Protein AF-A0A1H3S2Q3-F1 (afdb_monomer)

Mean predicted aligned error: 7.8 Å

InterPro domains:
  IPR012338 Beta-lactamase/transpeptidase-like [G3DSA:3.40.710.10] (1-140)
  IPR012338 Beta-lactamase/transpeptidase-like [SSF56601] (1-130)
  IPR015868 Glutaminase [PF04960] (1-131)
  IPR015868 Glutaminase [PTHR12544] (1-130)

pLDDT: mean 84.87, std 16.08, range [40.16, 98.25]

Sequence (151 aa):
RNLALTHFMASYGNMRNPVATVLDQYVRQCAIEMSCRDLALAGRFLAARGVRRDGSELVTCRQAKRINAIMLTCGTYDAAGDFAYRVGIPGKSGVGGGILAIVPGRCAIAVWSPGLDKRGNSVAGVAACDASFDDARESVTRPIAALLSSR

Structure (mmCIF, N/CA/C/O backbone):
data_AF-A0A1H3S2Q3-F1
#
_entry.id   AF-A0A1H3S2Q3-F1
#
loop_
_atom_site.group_PDB
_atom_site.id
_atom_site.type_symbol
_atom_site.label_atom_id
_atom_site.label_alt_id
_atom_site.label_comp_id
_atom_site.label_asym_id
_atom_site.label_entity_id
_atom_site.label_seq_id
_atom_site.pdbx_PDB_ins_code
_atom_site.Cartn_x
_atom_site.Cartn_y
_atom_site.Cartn_z
_atom_site.occupancy
_atom_site.B_iso_or_equiv
_atom_site.auth_seq_id
_atom_site.auth_comp_id
_atom_site.auth_asym_id
_atom_site.auth_atom_id
_atom_site.pdbx_PDB_model_num
ATOM 1 N N . ARG A 1 1 ? 6.915 -7.868 -17.175 1.00 92.75 1 ARG A N 1
ATOM 2 C CA . ARG A 1 1 ? 6.042 -6.672 -17.025 1.00 92.75 1 ARG A CA 1
ATOM 3 C C . ARG A 1 1 ? 6.738 -5.525 -16.292 1.00 92.75 1 ARG A C 1
ATOM 5 O O . ARG A 1 1 ? 6.984 -4.513 -16.927 1.00 92.75 1 ARG A O 1
ATOM 12 N N . ASN A 1 2 ? 7.099 -5.673 -15.012 1.00 95.31 2 ASN A N 1
ATOM 13 C CA . ASN A 1 2 ? 7.671 -4.564 -14.228 1.00 95.31 2 ASN A CA 1
ATOM 14 C C . ASN A 1 2 ? 8.985 -4.019 -14.810 1.00 95.31 2 ASN A C 1
ATOM 16 O O . ASN A 1 2 ? 9.108 -2.813 -14.934 1.00 95.31 2 ASN A O 1
ATOM 20 N N . LEU A 1 3 ? 9.894 -4.878 -15.290 1.00 95.50 3 LEU A N 1
ATOM 21 C CA . LEU A 1 3 ? 11.128 -4.441 -15.963 1.00 95.50 3 LEU A CA 1
ATOM 22 C C . LEU A 1 3 ? 10.869 -3.462 -17.126 1.00 95.50 3 LEU A C 1
ATOM 24 O O . LEU A 1 3 ? 11.493 -2.407 -17.194 1.00 95.50 3 LEU A O 1
ATOM 28 N N . ALA A 1 4 ? 9.910 -3.782 -18.001 1.00 96.44 4 ALA A N 1
ATOM 29 C CA . ALA A 1 4 ? 9.555 -2.933 -19.138 1.00 96.44 4 ALA A CA 1
ATOM 30 C C . ALA A 1 4 ? 8.976 -1.580 -18.689 1.00 96.44 4 ALA A C 1
ATOM 32 O O . ALA A 1 4 ? 9.381 -0.545 -19.205 1.00 96.44 4 ALA A O 1
ATOM 33 N N . LEU A 1 5 ? 8.088 -1.575 -17.684 1.00 95.56 5 LEU A N 1
ATOM 34 C CA . LEU A 1 5 ? 7.536 -0.341 -17.106 1.00 95.56 5 LEU A CA 1
ATOM 35 C C . LEU A 1 5 ? 8.629 0.533 -16.479 1.00 95.56 5 LEU A C 1
ATOM 37 O O . LEU A 1 5 ? 8.625 1.747 -16.653 1.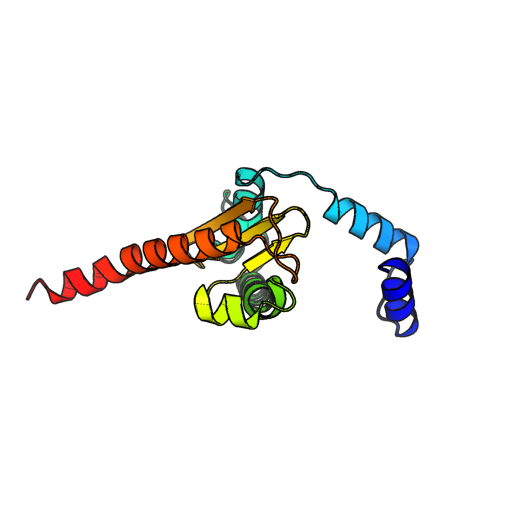00 95.56 5 LEU A O 1
ATOM 41 N N . THR A 1 6 ? 9.585 -0.076 -15.780 1.00 95.19 6 THR A N 1
ATOM 42 C CA . THR A 1 6 ? 10.695 0.635 -15.137 1.00 95.19 6 THR A C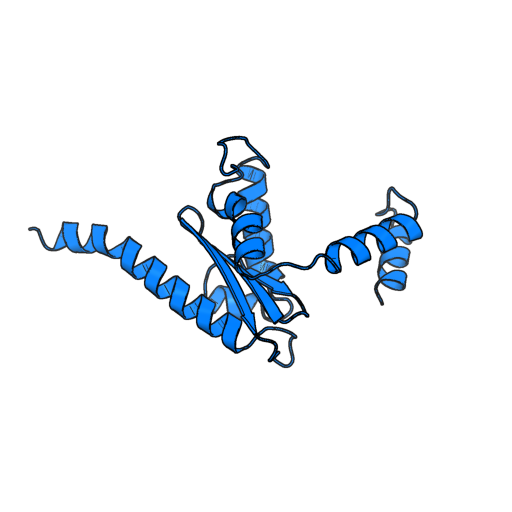A 1
ATOM 43 C C . THR A 1 6 ? 11.621 1.283 -16.171 1.00 95.19 6 THR A C 1
ATOM 45 O O . THR A 1 6 ? 11.988 2.445 -16.005 1.00 95.19 6 THR A O 1
ATOM 48 N N . HIS A 1 7 ? 11.942 0.586 -17.269 1.00 96.75 7 HIS A N 1
ATOM 49 C CA . HIS A 1 7 ? 12.692 1.169 -18.391 1.00 96.75 7 HIS A CA 1
ATOM 50 C C . HIS A 1 7 ? 11.913 2.273 -19.112 1.00 96.75 7 HIS A C 1
ATOM 52 O O . HIS A 1 7 ? 12.490 3.309 -19.429 1.00 96.75 7 HIS A O 1
ATOM 58 N N . PHE A 1 8 ? 10.608 2.086 -19.317 1.00 96.62 8 PHE A N 1
ATOM 59 C CA . PHE A 1 8 ? 9.742 3.109 -19.896 1.00 96.62 8 PHE A CA 1
ATOM 60 C C . PHE A 1 8 ? 9.727 4.379 -19.037 1.00 96.62 8 PHE A C 1
ATOM 62 O O . PHE A 1 8 ? 9.946 5.469 -19.540 1.00 96.62 8 PHE A O 1
ATOM 69 N N . MET A 1 9 ? 9.572 4.271 -17.715 1.00 96.75 9 MET A N 1
ATOM 70 C CA . MET A 1 9 ? 9.673 5.438 -16.828 1.00 96.75 9 MET A CA 1
ATOM 71 C C . MET A 1 9 ? 11.056 6.108 -16.900 1.00 96.75 9 MET A C 1
ATOM 73 O O . MET A 1 9 ? 11.142 7.338 -16.872 1.00 96.75 9 MET A O 1
ATOM 77 N N . ALA A 1 10 ? 12.131 5.321 -17.025 1.00 96.00 10 ALA A N 1
ATOM 78 C CA . ALA A 1 10 ? 13.492 5.839 -17.144 1.00 96.00 10 ALA A CA 1
ATOM 79 C C . ALA A 1 10 ? 13.713 6.639 -18.438 1.00 96.00 10 ALA A C 1
ATOM 81 O O . ALA A 1 10 ? 14.371 7.677 -18.385 1.00 96.00 10 ALA A O 1
ATOM 82 N N . SER A 1 11 ? 13.125 6.228 -19.569 1.00 96.75 11 SER A N 1
ATOM 83 C CA . SER A 1 11 ? 13.263 6.961 -20.838 1.00 96.75 11 SER A CA 1
ATOM 84 C C . SER A 1 11 ? 12.626 8.354 -20.812 1.00 96.75 11 SER A C 1
ATOM 86 O O . SER A 1 11 ? 13.003 9.204 -21.609 1.00 96.75 11 SER A O 1
ATOM 88 N N . TYR A 1 12 ? 11.703 8.612 -19.879 1.00 97.00 12 TYR A N 1
ATOM 89 C CA . TYR A 1 12 ? 11.122 9.939 -19.630 1.00 97.00 12 TYR A CA 1
ATOM 90 C C . TYR A 1 12 ? 11.825 10.717 -18.504 1.00 97.00 12 TYR A C 1
ATOM 92 O O . TYR A 1 12 ? 11.303 11.726 -18.038 1.00 97.00 12 TYR A O 1
ATOM 100 N N . GLY A 1 13 ? 12.978 10.250 -18.015 1.00 95.50 13 GLY A N 1
ATOM 101 C CA . GLY A 1 13 ? 13.717 10.927 -16.944 1.00 95.50 13 GLY A CA 1
ATOM 102 C C . GLY A 1 13 ? 13.073 10.816 -15.556 1.00 95.50 13 GLY A C 1
ATOM 103 O O . GLY A 1 13 ? 13.467 11.534 -14.640 1.00 95.50 13 GLY A O 1
ATOM 104 N N . ASN A 1 14 ? 12.115 9.902 -15.356 1.00 94.38 14 ASN A N 1
ATOM 105 C CA . ASN A 1 14 ? 11.446 9.721 -14.059 1.00 94.38 14 ASN A CA 1
ATOM 106 C C . ASN A 1 14 ? 12.249 8.860 -13.065 1.00 94.38 14 ASN A C 1
ATOM 108 O O . ASN A 1 14 ? 11.784 8.614 -11.952 1.00 94.38 14 ASN A O 1
ATOM 112 N N . MET A 1 15 ? 13.452 8.406 -13.437 1.00 93.75 15 MET A N 1
ATOM 113 C CA . MET A 1 15 ? 14.301 7.556 -12.599 1.00 93.75 15 MET A CA 1
ATOM 114 C C . MET A 1 15 ? 15.583 8.265 -12.181 1.00 93.75 15 MET A C 1
ATOM 116 O O . MET A 1 15 ? 16.370 8.692 -13.016 1.00 93.75 15 MET A O 1
ATOM 120 N N . ARG A 1 16 ? 15.810 8.335 -10.865 1.00 94.25 16 ARG A N 1
ATOM 121 C CA . ARG A 1 16 ? 17.033 8.902 -10.266 1.00 94.25 16 ARG A CA 1
ATOM 122 C C . ARG A 1 16 ? 18.109 7.858 -9.962 1.00 94.25 16 ARG A C 1
ATOM 124 O O . ARG A 1 16 ? 19.239 8.222 -9.679 1.00 94.25 16 ARG A O 1
ATOM 131 N N . ASN A 1 17 ? 17.745 6.577 -9.985 1.00 96.19 17 ASN A N 1
ATOM 132 C CA . ASN A 1 17 ? 18.612 5.447 -9.650 1.00 96.19 17 ASN A CA 1
ATOM 133 C C . ASN A 1 17 ? 18.637 4.436 -10.807 1.00 96.19 17 ASN A C 1
ATOM 135 O O . ASN A 1 17 ? 17.692 4.420 -11.605 1.00 96.19 17 ASN A O 1
ATOM 139 N N . PRO A 1 18 ? 19.652 3.552 -10.878 1.00 97.06 18 PRO A N 1
ATOM 140 C CA . PRO A 1 18 ? 19.695 2.494 -11.881 1.00 97.06 18 PRO A CA 1
ATOM 141 C C . PRO A 1 18 ? 18.442 1.610 -11.849 1.00 97.06 18 PRO A C 1
ATOM 143 O O . PRO A 1 18 ? 17.974 1.207 -10.781 1.00 97.06 18 PRO A O 1
ATOM 146 N N . VAL A 1 19 ? 17.927 1.268 -13.035 1.00 96.75 19 VAL A N 1
ATOM 147 C CA . VAL A 1 19 ? 16.706 0.457 -13.206 1.00 96.75 19 VAL A CA 1
ATOM 148 C C . VAL A 1 19 ? 16.784 -0.864 -12.437 1.00 96.75 19 VAL A C 1
ATOM 150 O O . VAL A 1 19 ? 15.828 -1.223 -11.751 1.00 96.75 19 VAL A O 1
ATOM 153 N N . ALA A 1 20 ? 17.925 -1.555 -12.507 1.00 96.56 20 ALA A N 1
ATOM 154 C CA . ALA A 1 20 ? 18.133 -2.828 -11.820 1.00 96.56 20 ALA A CA 1
ATOM 155 C C . ALA A 1 20 ? 17.982 -2.696 -10.294 1.00 96.56 20 ALA A C 1
ATOM 157 O O . ALA A 1 20 ? 17.279 -3.493 -9.678 1.00 96.56 20 ALA A O 1
ATOM 158 N N . THR A 1 21 ? 18.563 -1.649 -9.699 1.00 97.06 21 THR A N 1
ATOM 159 C CA . THR A 1 21 ? 18.481 -1.382 -8.257 1.00 97.06 21 THR A CA 1
ATOM 160 C C . THR A 1 21 ? 17.047 -1.095 -7.820 1.00 97.06 21 THR A C 1
ATOM 162 O O . THR A 1 21 ? 16.574 -1.670 -6.844 1.00 97.06 21 THR A O 1
ATOM 165 N N . VAL A 1 22 ? 16.325 -0.234 -8.547 1.00 96.19 22 VAL A N 1
ATOM 166 C CA . VAL A 1 22 ? 14.928 0.106 -8.215 1.00 96.19 22 VAL A CA 1
ATOM 167 C C . VAL A 1 22 ? 14.029 -1.125 -8.307 1.00 96.19 22 VAL A C 1
ATOM 169 O O . VAL A 1 22 ? 13.185 -1.340 -7.438 1.00 96.19 22 VAL A O 1
ATOM 172 N N . LEU A 1 23 ? 14.214 -1.941 -9.347 1.00 96.62 23 LEU A N 1
ATOM 173 C CA . LEU A 1 23 ? 13.407 -3.136 -9.555 1.00 96.62 23 LEU A CA 1
ATOM 174 C C . LEU A 1 23 ? 13.667 -4.203 -8.482 1.00 96.62 23 LEU A C 1
ATOM 176 O O . LEU A 1 23 ? 12.705 -4.768 -7.969 1.00 96.62 23 LEU A O 1
ATOM 180 N N . ASP A 1 24 ? 14.929 -4.446 -8.115 1.00 96.94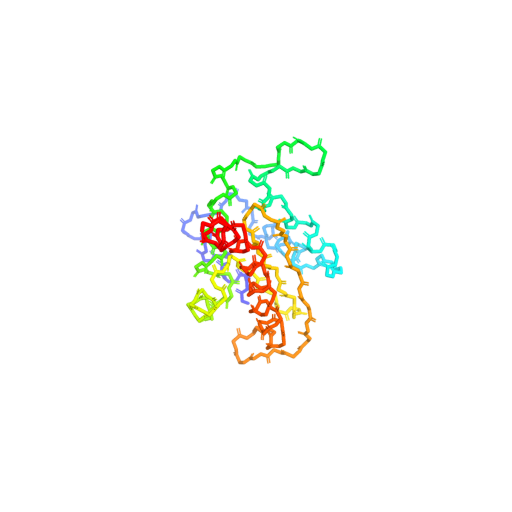 24 ASP A N 1
ATOM 181 C CA . ASP A 1 24 ? 15.291 -5.365 -7.025 1.00 96.94 24 ASP A CA 1
ATOM 182 C C . ASP A 1 24 ? 14.643 -4.936 -5.698 1.00 96.94 24 ASP A C 1
ATOM 184 O O . ASP A 1 24 ? 13.986 -5.742 -5.038 1.00 96.94 24 ASP A O 1
ATOM 188 N N . GLN A 1 25 ? 14.723 -3.648 -5.349 1.00 96.81 25 GLN A N 1
ATOM 189 C CA . GLN A 1 25 ? 14.097 -3.134 -4.129 1.00 96.81 25 GLN A CA 1
ATOM 190 C C . GLN A 1 25 ? 12.569 -3.238 -4.160 1.00 96.81 25 GLN A C 1
ATOM 192 O O . GLN A 1 25 ? 11.967 -3.646 -3.169 1.00 96.81 25 GLN A O 1
ATOM 197 N N . TYR A 1 26 ? 11.936 -2.934 -5.297 1.00 96.75 26 TYR A N 1
ATOM 198 C CA . TYR A 1 26 ? 10.491 -3.093 -5.467 1.00 96.75 26 TYR A CA 1
ATOM 199 C C . TYR A 1 26 ? 10.047 -4.546 -5.239 1.00 96.75 26 TYR A C 1
ATOM 201 O O . TYR A 1 26 ? 9.091 -4.793 -4.504 1.00 96.75 26 TYR A O 1
ATOM 209 N N . VAL A 1 27 ? 10.757 -5.517 -5.824 1.00 95.94 27 VAL A N 1
ATOM 210 C CA . VAL A 1 27 ? 10.425 -6.942 -5.662 1.00 95.94 27 VAL A CA 1
ATOM 211 C C . VAL A 1 27 ? 10.583 -7.374 -4.206 1.00 95.94 27 VAL A C 1
ATOM 213 O O . VAL A 1 27 ? 9.683 -8.019 -3.674 1.00 95.94 27 VAL A O 1
ATOM 216 N N . ARG A 1 28 ? 11.665 -6.964 -3.533 1.00 97.12 28 ARG A N 1
ATOM 217 C CA . ARG A 1 28 ? 11.871 -7.265 -2.107 1.00 97.12 28 ARG A CA 1
ATOM 218 C C . ARG A 1 28 ? 10.782 -6.662 -1.225 1.00 97.12 28 ARG A C 1
ATOM 220 O O . ARG A 1 28 ? 10.288 -7.343 -0.337 1.00 97.12 28 ARG A O 1
ATOM 227 N N . GLN A 1 29 ? 10.363 -5.423 -1.492 1.00 96.00 29 GLN A N 1
ATOM 228 C CA . GLN A 1 29 ? 9.261 -4.782 -0.764 1.00 96.00 29 GLN A CA 1
ATOM 229 C C . GLN A 1 29 ? 7.936 -5.534 -0.936 1.00 96.00 29 GLN A C 1
ATOM 231 O O . GLN A 1 29 ? 7.171 -5.649 0.017 1.00 96.00 29 GLN A O 1
ATOM 236 N N . CYS A 1 30 ? 7.665 -6.069 -2.129 1.00 94.81 30 CYS A N 1
ATOM 237 C CA . CYS A 1 30 ? 6.474 -6.882 -2.386 1.00 94.81 30 CYS A CA 1
ATOM 238 C C . CYS A 1 30 ? 6.554 -8.311 -1.822 1.00 94.81 30 CYS A C 1
ATOM 240 O O . CYS A 1 30 ? 5.526 -8.981 -1.778 1.00 94.81 30 CYS A O 1
ATOM 242 N N . ALA A 1 31 ? 7.736 -8.773 -1.411 1.00 95.06 31 ALA A N 1
ATOM 243 C CA . ALA A 1 31 ? 7.964 -10.111 -0.865 1.00 95.06 31 ALA A CA 1
ATOM 244 C C . ALA A 1 31 ? 8.013 -10.143 0.674 1.00 95.06 31 ALA A C 1
ATOM 246 O O . ALA A 1 31 ? 8.322 -11.181 1.252 1.00 95.06 31 ALA A O 1
ATOM 247 N N . ILE A 1 32 ? 7.735 -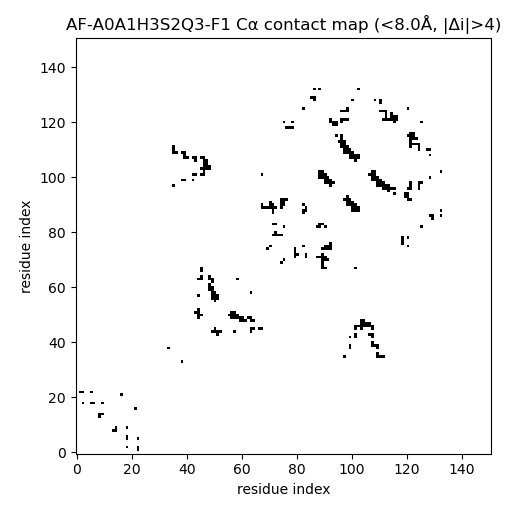9.022 1.350 1.00 95.00 32 ILE A N 1
ATOM 248 C CA . ILE A 1 32 ? 7.661 -8.987 2.814 1.00 95.00 32 ILE A CA 1
ATOM 249 C C . ILE A 1 32 ? 6.439 -9.787 3.271 1.00 95.00 32 ILE A C 1
ATOM 251 O O . ILE A 1 32 ? 5.302 -9.457 2.930 1.00 95.00 32 ILE A O 1
ATOM 255 N N . GLU A 1 33 ? 6.678 -10.812 4.082 1.00 94.81 33 GLU A N 1
ATOM 256 C CA . GLU A 1 33 ? 5.626 -11.618 4.693 1.00 94.81 33 GLU A CA 1
ATOM 257 C C . GLU A 1 33 ? 5.050 -10.920 5.930 1.00 94.81 33 GLU A C 1
ATOM 259 O O . GLU A 1 33 ? 5.778 -10.366 6.757 1.00 94.81 33 GLU A O 1
ATOM 264 N N . MET A 1 34 ? 3.723 -10.934 6.055 1.00 94.50 34 MET A N 1
ATOM 265 C CA . MET A 1 34 ? 2.994 -10.324 7.167 1.00 94.50 34 MET A CA 1
ATOM 266 C C . MET A 1 34 ? 1.736 -11.129 7.482 1.00 94.50 34 MET A C 1
ATOM 268 O O . MET A 1 34 ? 1.010 -11.537 6.575 1.00 94.50 34 MET A O 1
ATOM 272 N N . SER A 1 35 ? 1.421 -11.285 8.769 1.00 95.44 35 SER A N 1
ATOM 273 C CA . SER A 1 35 ? 0.075 -11.688 9.189 1.00 95.44 35 SER A CA 1
ATOM 274 C C . SER A 1 35 ? -0.916 -10.519 9.052 1.00 95.44 35 SER A C 1
ATOM 276 O O . SER A 1 35 ? -0.512 -9.356 8.952 1.00 95.44 35 SER A O 1
ATOM 278 N N . CYS A 1 36 ? -2.230 -10.780 9.136 1.00 94.31 36 CYS A N 1
ATOM 279 C CA . CYS A 1 36 ? -3.228 -9.700 9.228 1.00 94.31 36 CYS A CA 1
ATOM 280 C C . CYS A 1 36 ? -2.919 -8.741 10.388 1.00 94.31 36 CYS A C 1
ATOM 282 O O . CYS A 1 36 ? -3.070 -7.528 10.261 1.00 94.31 36 CYS A O 1
ATOM 284 N N . ARG A 1 37 ? -2.440 -9.273 11.519 1.00 96.06 37 ARG A N 1
ATOM 285 C CA . ARG A 1 37 ? -2.058 -8.459 12.674 1.00 96.06 37 ARG A CA 1
ATOM 286 C C . ARG A 1 37 ? -0.907 -7.516 12.333 1.00 96.06 37 ARG A C 1
ATOM 288 O O . ARG A 1 37 ? -0.973 -6.338 12.682 1.00 96.06 37 ARG A O 1
ATOM 295 N N . ASP A 1 38 ? 0.118 -8.015 11.652 1.00 96.62 38 ASP A N 1
ATOM 296 C CA . ASP A 1 38 ? 1.280 -7.208 11.273 1.00 96.62 38 ASP A CA 1
ATOM 297 C C . ASP A 1 38 ? 0.883 -6.125 10.270 1.00 96.62 38 ASP A C 1
ATOM 299 O O . ASP A 1 38 ? 1.236 -4.962 10.458 1.00 96.62 38 ASP A O 1
ATOM 303 N N . LEU A 1 39 ? 0.057 -6.471 9.277 1.00 95.69 39 LEU A N 1
ATOM 304 C CA . LEU A 1 39 ? -0.446 -5.525 8.282 1.00 95.69 39 LEU A CA 1
ATOM 305 C C . LEU A 1 39 ? -1.299 -4.413 8.920 1.00 95.69 39 LEU A C 1
ATOM 307 O O . LEU A 1 39 ? -1.121 -3.233 8.607 1.00 95.69 39 LEU A O 1
ATOM 311 N N . ALA A 1 40 ? -2.183 -4.760 9.861 1.00 95.81 40 ALA A N 1
ATOM 312 C CA . ALA A 1 40 ? -2.984 -3.780 10.595 1.00 95.81 40 ALA A CA 1
ATOM 313 C C . ALA A 1 40 ? -2.105 -2.848 11.446 1.00 95.81 40 ALA A C 1
ATOM 315 O O . ALA A 1 40 ? -2.308 -1.631 11.462 1.00 95.81 40 ALA A O 1
ATOM 316 N N . LEU A 1 41 ? -1.093 -3.391 12.130 1.00 95.69 41 LEU A N 1
ATOM 317 C CA . LEU A 1 41 ? -0.153 -2.589 12.915 1.00 95.69 41 LEU A CA 1
ATOM 318 C C . LEU A 1 41 ? 0.704 -1.677 12.031 1.00 95.69 41 LEU A C 1
ATOM 320 O O . LEU A 1 41 ? 0.903 -0.515 12.389 1.00 95.69 41 LEU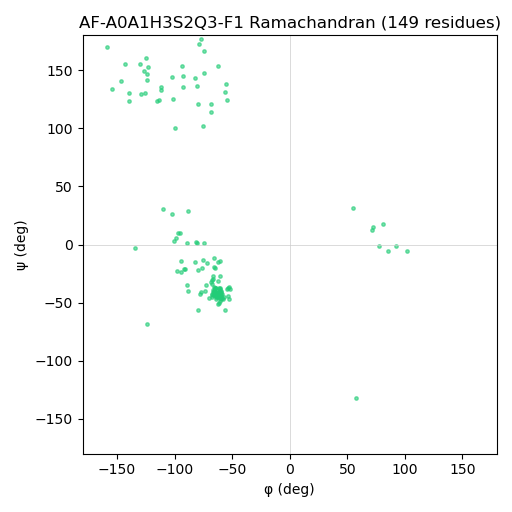 A O 1
ATOM 324 N N . ALA A 1 42 ? 1.151 -2.167 10.874 1.00 95.38 42 ALA A N 1
ATOM 325 C CA . ALA A 1 42 ? 1.926 -1.400 9.904 1.00 95.38 42 ALA A CA 1
ATOM 326 C C . ALA A 1 42 ? 1.125 -0.224 9.325 1.00 95.38 42 ALA A C 1
ATOM 328 O O . ALA A 1 42 ? 1.677 0.856 9.142 1.00 95.38 42 ALA A O 1
ATOM 329 N N . GLY A 1 43 ? -0.181 -0.395 9.090 1.00 96.12 43 GLY A N 1
ATOM 330 C CA . GLY A 1 43 ? -1.062 0.665 8.587 1.00 96.12 43 GLY A CA 1
ATOM 331 C C . GLY A 1 43 ? -1.599 1.628 9.650 1.00 96.12 43 GLY A C 1
ATOM 332 O O . GLY A 1 43 ? -2.086 2.706 9.311 1.00 96.12 43 GLY A O 1
ATOM 333 N N . ARG A 1 44 ? -1.511 1.285 10.943 1.00 96.25 44 ARG A N 1
ATOM 334 C CA . ARG A 1 44 ? -2.164 2.023 12.044 1.00 96.25 44 ARG A CA 1
ATOM 335 C C . ARG A 1 44 ? -1.845 3.518 12.069 1.00 96.25 44 ARG A C 1
ATOM 337 O O . ARG A 1 44 ? -2.727 4.319 12.384 1.00 96.25 44 ARG A O 1
ATOM 344 N N . PHE A 1 45 ? -0.612 3.907 11.747 1.00 97.50 45 PHE A N 1
ATOM 345 C CA . PHE A 1 45 ? -0.207 5.316 11.781 1.00 97.50 45 PHE A CA 1
ATOM 346 C C . PHE A 1 45 ? -1.044 6.184 10.824 1.00 97.50 45 PHE A C 1
ATOM 348 O O . PHE A 1 45 ? -1.271 7.359 11.100 1.00 97.50 45 PHE A O 1
ATOM 355 N N . LEU A 1 46 ? -1.583 5.610 9.742 1.00 97.81 46 LEU A N 1
ATOM 356 C CA . LEU A 1 46 ? -2.453 6.313 8.796 1.00 97.81 46 LEU A CA 1
ATOM 357 C C . LEU A 1 46 ? -3.814 6.677 9.402 1.00 97.81 46 LEU A C 1
ATOM 359 O O . LEU A 1 46 ? -4.369 7.730 9.078 1.00 97.81 46 LEU A O 1
ATOM 363 N N . ALA A 1 47 ? -4.332 5.852 10.317 1.00 97.00 47 ALA A N 1
ATOM 364 C CA . ALA A 1 47 ? -5.516 6.184 11.108 1.00 97.00 47 ALA A CA 1
ATOM 365 C C . ALA A 1 47 ? -5.191 7.247 12.169 1.00 97.00 47 ALA A C 1
ATOM 367 O O . ALA A 1 47 ? -6.002 8.135 12.430 1.00 97.00 47 ALA A O 1
ATOM 368 N N . ALA A 1 48 ? -3.978 7.199 12.728 1.00 97.19 48 ALA A N 1
ATOM 369 C CA . ALA A 1 48 ? -3.468 8.118 13.744 1.00 97.19 48 ALA A CA 1
ATOM 370 C C . ALA A 1 48 ? -2.784 9.375 13.163 1.00 97.19 48 ALA A C 1
ATOM 372 O O . ALA A 1 48 ? -1.892 9.943 13.786 1.00 97.19 48 ALA A O 1
ATOM 373 N N . ARG A 1 49 ? -3.191 9.826 11.965 1.00 97.06 49 ARG A N 1
ATOM 374 C CA . ARG A 1 49 ? -2.713 11.075 11.330 1.00 97.06 49 ARG A CA 1
ATOM 375 C C . ARG A 1 49 ? -1.187 11.170 11.182 1.00 97.06 49 ARG A C 1
ATOM 377 O O . ARG A 1 49 ? -0.644 12.268 11.204 1.00 97.06 49 ARG A O 1
ATOM 384 N N . GLY A 1 50 ? -0.514 10.041 10.993 1.00 97.19 50 GLY A N 1
ATOM 385 C CA . GLY A 1 50 ? 0.933 9.984 10.805 1.00 97.19 50 GLY A CA 1
ATOM 386 C C . GLY A 1 50 ? 1.737 9.561 12.035 1.00 97.19 50 GLY A C 1
ATOM 387 O O . GLY A 1 50 ? 2.944 9.353 11.926 1.00 97.19 50 GLY A O 1
ATOM 388 N N . VAL A 1 51 ? 1.084 9.396 13.188 1.00 97.88 51 VAL A N 1
ATOM 389 C CA . VAL A 1 51 ? 1.742 9.161 14.480 1.00 97.88 51 VAL A CA 1
ATOM 390 C C . VAL A 1 51 ? 1.875 7.664 14.781 1.00 97.88 51 VAL A C 1
ATOM 392 O O . VAL A 1 51 ? 0.944 6.879 14.579 1.00 97.88 51 VAL A O 1
ATOM 395 N N . ARG A 1 52 ? 3.052 7.254 15.263 1.00 95.62 52 ARG A N 1
ATOM 396 C CA . ARG A 1 52 ? 3.369 5.880 15.683 1.00 95.62 52 ARG A CA 1
ATOM 397 C C . ARG A 1 52 ? 2.793 5.584 17.069 1.00 95.62 52 ARG A C 1
ATOM 399 O O . ARG A 1 52 ? 2.296 6.455 17.774 1.00 95.62 52 ARG A O 1
ATOM 406 N N . ARG A 1 53 ? 2.876 4.320 17.496 1.00 91.75 53 ARG A N 1
ATOM 407 C CA . ARG A 1 53 ? 2.380 3.888 18.816 1.00 91.75 53 ARG A CA 1
ATOM 408 C C . ARG A 1 53 ? 3.107 4.564 19.985 1.00 91.75 53 ARG A C 1
ATOM 410 O O . ARG A 1 53 ? 2.495 4.752 21.028 1.00 91.75 53 ARG A O 1
ATOM 417 N N . ASP A 1 54 ? 4.382 4.890 19.811 1.00 95.25 54 ASP A N 1
ATOM 418 C CA . ASP A 1 54 ? 5.225 5.560 20.809 1.00 95.25 54 ASP A CA 1
ATOM 419 C C . ASP A 1 54 ? 5.012 7.087 20.861 1.00 95.25 54 ASP A C 1
ATOM 421 O O . ASP A 1 54 ? 5.671 7.769 21.636 1.00 95.25 54 ASP A O 1
ATOM 425 N N . GLY A 1 55 ? 4.096 7.628 20.047 1.00 94.81 55 GLY A N 1
ATOM 426 C CA . GLY A 1 55 ? 3.819 9.061 19.962 1.00 94.81 55 GLY A CA 1
ATOM 427 C C . GLY A 1 55 ? 4.733 9.831 19.005 1.00 94.81 55 GLY A C 1
ATOM 428 O O . GLY A 1 55 ? 4.478 11.007 18.759 1.00 94.81 55 GLY A O 1
ATOM 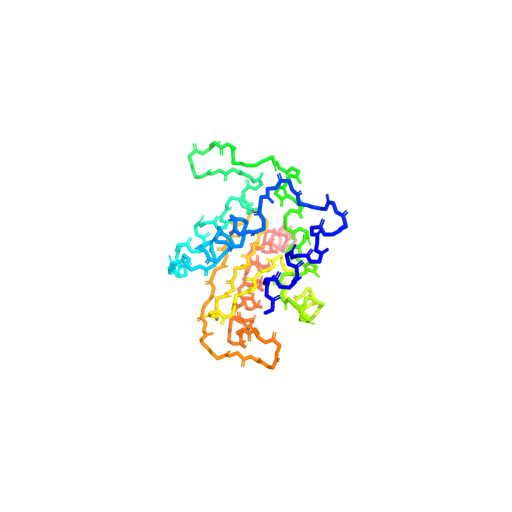429 N N . SER A 1 56 ? 5.754 9.193 18.422 1.00 97.12 56 SER A N 1
ATOM 430 C CA . SER A 1 56 ? 6.616 9.837 17.426 1.00 97.12 56 SER A CA 1
ATOM 431 C C . SER A 1 56 ? 5.920 9.980 16.068 1.00 97.12 56 SER A C 1
ATOM 433 O O . SER A 1 56 ? 5.095 9.151 15.668 1.00 97.12 56 SER A O 1
ATOM 435 N N . GLU A 1 57 ? 6.246 11.044 15.336 1.00 97.81 57 GLU A N 1
ATOM 436 C CA . GLU A 1 57 ? 5.728 11.275 13.986 1.00 97.81 57 GLU A CA 1
ATOM 437 C C . GLU A 1 57 ? 6.502 10.419 12.968 1.00 97.81 57 GLU A C 1
ATOM 439 O O . GLU A 1 57 ? 7.719 10.542 12.848 1.00 97.81 57 GLU A O 1
ATOM 444 N N . LEU A 1 58 ? 5.804 9.546 12.227 1.00 97.69 58 LEU A N 1
ATOM 445 C CA . LEU A 1 58 ? 6.391 8.808 11.097 1.00 97.69 58 LEU A CA 1
ATOM 446 C C . LEU A 1 58 ? 6.262 9.592 9.790 1.00 97.69 58 LEU A C 1
ATOM 448 O O . LEU A 1 58 ? 7.168 9.594 8.962 1.00 97.69 58 LEU A O 1
ATOM 452 N N . VAL A 1 59 ? 5.107 10.229 9.600 1.00 98.12 59 VAL A N 1
ATOM 453 C CA . VAL A 1 59 ? 4.826 11.148 8.495 1.00 98.12 59 VAL A CA 1
ATOM 454 C C . VAL A 1 59 ? 3.961 12.285 9.014 1.00 98.12 59 VAL A C 1
ATOM 456 O O . VAL A 1 59 ? 3.187 12.099 9.948 1.00 98.12 59 VAL A O 1
ATOM 459 N N . THR A 1 60 ? 4.006 13.439 8.360 1.00 98.25 60 THR A N 1
ATOM 460 C CA . THR A 1 60 ? 3.134 14.560 8.729 1.00 98.25 60 THR A CA 1
ATOM 461 C C . THR A 1 60 ? 1.654 14.208 8.545 1.00 98.25 60 THR A C 1
ATOM 463 O O . THR A 1 60 ? 1.272 13.449 7.645 1.00 98.25 60 THR A O 1
ATOM 466 N N . CYS A 1 61 ? 0.777 14.868 9.303 1.00 97.25 61 CYS A N 1
ATOM 467 C CA . CYS A 1 61 ? -0.678 14.757 9.135 1.00 97.25 61 CYS A CA 1
ATOM 468 C C . CYS A 1 61 ? -1.135 15.016 7.683 1.00 97.25 61 CYS A C 1
ATOM 470 O O . CYS A 1 61 ? -2.021 14.334 7.157 1.00 97.25 61 CYS A O 1
ATOM 472 N N . ARG A 1 62 ? -0.476 15.951 6.980 1.00 97.75 62 ARG A N 1
ATOM 473 C CA . ARG A 1 62 ? -0.749 16.240 5.564 1.00 97.75 62 ARG A CA 1
ATOM 474 C C . ARG A 1 62 ? -0.366 15.073 4.652 1.00 97.75 62 ARG A C 1
ATOM 476 O O . ARG A 1 62 ? -1.104 14.783 3.711 1.00 97.75 62 ARG A O 1
ATOM 483 N N . GLN A 1 63 ? 0.765 14.415 4.904 1.00 98.19 63 GLN A N 1
ATOM 484 C CA . GLN A 1 63 ? 1.179 13.226 4.155 1.00 98.19 63 GLN A CA 1
ATOM 485 C C . GLN A 1 63 ? 0.242 12.048 4.425 1.00 98.19 63 GLN A C 1
ATOM 487 O O . GLN A 1 63 ? -0.226 11.445 3.465 1.00 98.19 63 GLN A O 1
ATOM 492 N N . ALA A 1 64 ? -0.121 11.782 5.684 1.00 97.62 64 ALA A N 1
ATOM 493 C CA . ALA A 1 64 ? -1.089 10.736 6.024 1.00 97.62 64 ALA A CA 1
ATOM 494 C C . ALA A 1 64 ? -2.439 10.957 5.317 1.00 97.62 64 ALA A C 1
ATOM 496 O O . ALA A 1 64 ? -2.977 10.040 4.696 1.00 97.62 64 ALA A O 1
ATOM 497 N N . LYS A 1 65 ? -2.950 12.199 5.314 1.00 96.75 65 LYS A N 1
ATOM 498 C CA . LYS A 1 65 ? -4.170 12.564 4.573 1.00 96.75 65 LYS A CA 1
ATOM 499 C C . LYS A 1 65 ? -4.040 12.290 3.070 1.00 96.75 65 LYS A C 1
ATOM 501 O O . LYS A 1 65 ? -4.978 11.778 2.468 1.00 96.75 65 LYS A O 1
ATOM 506 N N . ARG A 1 66 ? -2.894 12.617 2.461 1.00 97.62 66 ARG A N 1
ATOM 507 C CA . ARG A 1 66 ? -2.629 12.358 1.033 1.00 97.62 66 ARG A CA 1
ATOM 508 C C . ARG A 1 66 ? -2.553 10.865 0.717 1.00 97.62 66 ARG A C 1
ATOM 510 O O . ARG A 1 66 ? -3.138 10.445 -0.274 1.00 97.62 66 ARG A O 1
ATOM 517 N N . ILE A 1 67 ? -1.883 10.076 1.556 1.00 97.56 67 ILE A N 1
ATOM 518 C CA . ILE A 1 67 ? -1.794 8.617 1.397 1.00 97.56 67 ILE A CA 1
ATOM 519 C C . ILE A 1 67 ? -3.196 8.002 1.454 1.00 97.56 67 ILE A C 1
ATOM 521 O O . ILE A 1 67 ? -3.573 7.274 0.541 1.00 97.56 67 ILE A O 1
ATOM 525 N N . ASN A 1 68 ? -3.999 8.374 2.455 1.00 96.31 68 ASN A N 1
ATOM 526 C CA . ASN A 1 68 ? -5.381 7.909 2.581 1.00 96.31 68 ASN A CA 1
ATOM 527 C C . ASN A 1 68 ? -6.239 8.291 1.363 1.00 96.31 68 ASN A C 1
ATOM 529 O O . ASN A 1 68 ? -7.023 7.474 0.891 1.00 96.31 68 ASN A O 1
ATOM 533 N N . ALA A 1 69 ? -6.076 9.500 0.818 1.00 95.25 69 ALA A N 1
ATOM 534 C CA . ALA A 1 69 ? -6.792 9.911 -0.389 1.00 95.25 69 ALA A CA 1
ATOM 535 C C . ALA A 1 69 ? -6.418 9.044 -1.606 1.00 95.25 69 ALA A C 1
ATOM 537 O O . ALA A 1 69 ? -7.305 8.566 -2.303 1.00 95.25 69 ALA A O 1
ATOM 538 N N . ILE A 1 70 ? -5.125 8.780 -1.821 1.00 96.12 70 ILE A N 1
ATOM 539 C CA . ILE A 1 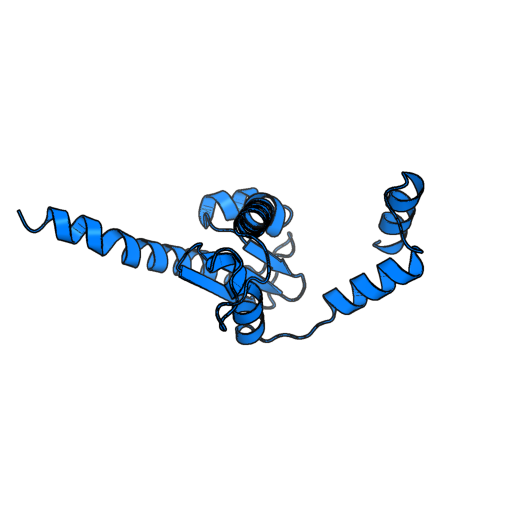70 ? -4.654 7.924 -2.924 1.00 96.12 70 ILE A CA 1
ATOM 540 C C . ILE A 1 70 ? -5.131 6.477 -2.745 1.00 96.12 70 ILE A C 1
ATOM 542 O O . ILE A 1 70 ? -5.541 5.838 -3.711 1.00 96.12 70 ILE A O 1
ATOM 546 N N . MET A 1 71 ? -5.100 5.954 -1.518 1.00 95.12 71 MET A N 1
ATOM 547 C CA . MET A 1 71 ? -5.633 4.625 -1.207 1.00 95.12 71 MET A CA 1
ATOM 548 C C . MET A 1 71 ? -7.129 4.537 -1.528 1.00 95.12 71 MET A C 1
ATOM 550 O O . MET A 1 71 ? -7.559 3.576 -2.156 1.00 95.12 71 MET A O 1
ATOM 554 N N . LEU A 1 72 ? -7.913 5.557 -1.170 1.00 92.56 72 LEU A N 1
ATOM 555 C CA . LEU A 1 72 ? -9.343 5.596 -1.474 1.00 92.56 72 LEU A CA 1
ATOM 556 C C . LEU A 1 72 ? -9.623 5.575 -2.985 1.00 92.56 72 LEU A C 1
ATOM 558 O O . LEU A 1 72 ? -10.527 4.874 -3.421 1.00 92.56 72 LEU A O 1
ATOM 562 N N . THR A 1 73 ? -8.857 6.320 -3.785 1.00 91.19 73 THR A N 1
ATOM 563 C CA . THR A 1 73 ? -9.159 6.488 -5.217 1.00 91.19 73 THR A CA 1
ATOM 564 C C . THR A 1 73 ? -8.480 5.473 -6.131 1.00 91.19 73 THR A C 1
ATOM 566 O O . THR A 1 73 ? -8.928 5.292 -7.257 1.00 91.19 73 THR A O 1
ATOM 569 N N . CYS A 1 74 ? -7.391 4.835 -5.689 1.00 89.81 74 CYS A N 1
ATOM 570 C CA . CYS A 1 74 ? -6.552 3.989 -6.550 1.00 89.81 74 CYS A CA 1
ATOM 571 C C . CYS A 1 74 ? -6.168 2.641 -5.915 1.00 89.81 74 CYS A C 1
ATOM 573 O O . CYS A 1 74 ? -5.451 1.845 -6.524 1.00 89.81 74 CYS A O 1
ATOM 575 N N . GLY A 1 75 ? -6.549 2.385 -4.664 1.00 86.50 75 GLY A N 1
ATOM 576 C CA . GLY A 1 75 ? -5.918 1.332 -3.876 1.00 86.50 75 GLY A CA 1
ATOM 577 C C . GLY A 1 75 ? -6.390 -0.097 -4.162 1.00 86.50 75 GLY A C 1
ATOM 578 O O . GLY A 1 75 ? -5.630 -1.040 -3.918 1.00 86.50 75 GLY A O 1
ATOM 579 N N . THR A 1 76 ? -7.580 -0.278 -4.734 1.00 83.44 76 THR A N 1
ATOM 580 C CA . THR A 1 76 ? -8.150 -1.594 -5.089 1.00 83.44 76 THR A CA 1
ATOM 581 C C . THR A 1 76 ? -8.208 -1.834 -6.604 1.00 83.44 76 THR A C 1
ATOM 583 O O . THR A 1 76 ? -9.056 -2.581 -7.098 1.00 83.44 76 THR A O 1
ATOM 586 N N . TYR A 1 77 ? -7.260 -1.235 -7.339 1.00 82.06 77 TYR A N 1
ATOM 587 C CA . TYR A 1 77 ? -7.114 -1.357 -8.795 1.00 82.06 77 TYR A CA 1
ATOM 588 C C . TYR A 1 77 ? -8.388 -0.906 -9.525 1.00 82.06 77 TYR A C 1
ATOM 590 O O . TYR A 1 77 ? -8.944 0.142 -9.198 1.00 82.06 77 TYR A O 1
ATOM 598 N N . ASP A 1 78 ? -8.877 -1.706 -10.470 1.00 79.56 78 ASP A N 1
ATOM 599 C CA . ASP A 1 78 ? -10.072 -1.408 -11.261 1.00 79.56 78 ASP A CA 1
ATOM 600 C C . ASP A 1 78 ? -11.359 -1.387 -10.414 1.00 79.56 78 ASP A C 1
ATOM 602 O O . ASP A 1 78 ? -12.397 -0.929 -10.880 1.00 79.56 78 ASP A O 1
ATOM 606 N N . ALA A 1 79 ? -11.307 -1.851 -9.157 1.00 77.56 79 ALA A N 1
ATOM 607 C CA . ALA A 1 79 ? -12.430 -1.804 -8.220 1.00 77.56 79 ALA A CA 1
ATOM 608 C C . ALA A 1 79 ? -12.387 -0.599 -7.262 1.00 77.56 79 ALA A C 1
ATOM 610 O O . ALA A 1 79 ? -13.156 -0.571 -6.303 1.00 77.56 79 ALA A O 1
ATOM 611 N N . ALA A 1 80 ? -11.501 0.383 -7.471 1.00 78.12 80 ALA A N 1
ATOM 612 C CA . ALA A 1 80 ? -11.386 1.537 -6.573 1.00 78.12 80 ALA A CA 1
ATOM 613 C C . ALA A 1 80 ? -12.688 2.343 -6.466 1.00 78.12 80 ALA A C 1
ATOM 615 O O . ALA A 1 80 ? -13.089 2.697 -5.360 1.00 78.12 80 ALA A O 1
ATOM 616 N N . GLY A 1 81 ? -13.389 2.551 -7.586 1.00 77.19 81 GLY A N 1
ATOM 617 C CA . GLY A 1 81 ? -14.699 3.212 -7.598 1.00 77.19 81 GLY A CA 1
ATOM 618 C C . GLY A 1 81 ? -15.758 2.438 -6.808 1.00 77.19 81 GLY A C 1
ATOM 619 O O . GLY A 1 81 ? -16.374 3.000 -5.907 1.00 77.19 81 GLY A O 1
ATOM 620 N N . ASP A 1 82 ? -15.911 1.139 -7.085 1.00 79.75 82 ASP A N 1
ATOM 621 C CA . ASP A 1 82 ? -16.860 0.262 -6.380 1.00 79.75 82 ASP A CA 1
ATOM 622 C C . ASP A 1 82 ? -16.561 0.193 -4.875 1.00 79.75 82 ASP A C 1
ATOM 624 O O . ASP A 1 82 ? -17.471 0.249 -4.051 1.00 79.75 82 ASP A O 1
ATOM 628 N N . PHE A 1 83 ? -15.282 0.085 -4.502 1.00 78.56 83 PHE A N 1
ATOM 629 C CA . PHE A 1 83 ? -14.856 0.017 -3.106 1.00 78.56 83 PHE A CA 1
ATOM 630 C C . PHE A 1 83 ? -15.108 1.340 -2.376 1.00 78.56 83 PHE A C 1
ATOM 632 O O . PHE A 1 83 ? -15.611 1.336 -1.255 1.00 78.56 83 PHE A O 1
ATOM 639 N N . ALA A 1 84 ? -14.810 2.475 -3.014 1.00 81.62 84 ALA A N 1
ATOM 640 C CA . ALA A 1 84 ? -15.102 3.790 -2.458 1.00 81.62 84 ALA A CA 1
ATOM 641 C C . ALA A 1 84 ? -16.613 4.036 -2.327 1.00 81.62 84 ALA A C 1
ATOM 643 O O . ALA A 1 84 ? -17.039 4.634 -1.345 1.00 81.62 84 ALA A O 1
ATOM 644 N N . TYR A 1 85 ? -17.419 3.564 -3.280 1.00 75.88 85 TYR A N 1
ATOM 645 C CA . TYR A 1 85 ? -18.874 3.704 -3.233 1.00 75.88 85 TYR A CA 1
ATOM 646 C C . TYR A 1 85 ? -19.509 2.838 -2.139 1.00 75.88 85 TYR A C 1
ATOM 648 O O . TYR A 1 85 ? -20.352 3.325 -1.392 1.00 75.88 85 TYR A O 1
ATOM 656 N N . ARG A 1 86 ? -19.099 1.568 -2.037 1.00 76.38 86 ARG A N 1
ATOM 657 C CA . ARG A 1 86 ? -19.677 0.611 -1.085 1.00 76.38 86 ARG A CA 1
ATOM 658 C C . ARG A 1 86 ? -19.123 0.779 0.327 1.00 76.38 86 ARG A C 1
ATOM 660 O O . ARG A 1 86 ? -19.880 1.034 1.250 1.00 76.38 86 ARG A O 1
ATOM 667 N N . VAL A 1 87 ? -17.799 0.697 0.467 1.00 82.00 87 VAL A N 1
ATOM 668 C CA . VAL A 1 87 ? -17.119 0.668 1.771 1.00 82.00 87 VAL A CA 1
ATOM 669 C C . VAL A 1 87 ? -16.781 2.079 2.263 1.00 82.00 87 VAL A C 1
ATOM 671 O O . VAL A 1 87 ? -16.794 2.345 3.457 1.00 82.00 87 VAL A O 1
ATOM 674 N N . GLY A 1 88 ? -16.447 3.016 1.370 1.00 84.62 88 GLY A N 1
ATOM 675 C CA . GLY A 1 88 ? -16.270 4.429 1.744 1.00 84.62 88 GLY A CA 1
ATOM 676 C C . GLY A 1 88 ? -15.020 4.766 2.566 1.00 84.62 88 GLY A C 1
ATOM 677 O O . GLY A 1 88 ? -14.912 5.883 3.076 1.00 84.62 88 GLY A O 1
ATOM 678 N N . ILE A 1 89 ? -14.057 3.845 2.683 1.00 89.44 89 ILE A N 1
ATOM 679 C CA . ILE A 1 89 ? -12.801 4.059 3.420 1.00 89.44 89 ILE A CA 1
ATOM 680 C C . ILE A 1 89 ? -11.564 3.825 2.545 1.00 89.44 89 ILE A C 1
ATOM 682 O O . ILE A 1 89 ? -11.618 3.049 1.593 1.00 89.44 89 ILE A O 1
ATOM 686 N N . PRO A 1 90 ? -10.423 4.472 2.849 1.00 94.69 90 PRO A N 1
ATOM 687 C CA . PRO A 1 90 ? -9.154 4.183 2.190 1.00 94.69 90 PRO A CA 1
ATOM 688 C C . PRO A 1 90 ? -8.785 2.701 2.277 1.00 94.69 90 PRO A C 1
ATOM 690 O O . PRO A 1 90 ? -8.663 2.167 3.378 1.00 94.69 90 PRO A O 1
ATOM 693 N N . GLY A 1 91 ? -8.553 2.056 1.134 1.00 93.00 91 GLY A N 1
ATOM 694 C CA . GLY A 1 91 ? -8.182 0.644 1.056 1.00 93.00 91 GLY A CA 1
ATOM 695 C C . GLY A 1 91 ? -6.956 0.411 0.178 1.00 93.00 91 GLY A C 1
ATOM 696 O O . GLY A 1 91 ? -6.674 1.198 -0.714 1.00 93.00 91 GLY A O 1
ATOM 697 N N . LYS A 1 92 ? -6.214 -0.673 0.398 1.00 94.00 92 LYS A N 1
ATOM 698 C CA . LYS A 1 92 ? -5.203 -1.189 -0.531 1.00 94.00 92 LYS A CA 1
ATOM 699 C C . LYS A 1 92 ? -5.280 -2.707 -0.559 1.00 94.00 92 LYS A C 1
ATOM 701 O O . LYS A 1 92 ? -5.106 -3.341 0.477 1.00 94.00 92 LYS A O 1
ATOM 706 N N . SER A 1 93 ? -5.485 -3.282 -1.740 1.00 90.56 93 SER A N 1
ATOM 707 C CA . SER A 1 93 ? -5.425 -4.734 -1.937 1.00 90.56 93 SER A CA 1
ATOM 708 C C . SER A 1 93 ? -4.044 -5.202 -2.394 1.00 90.56 93 SER A C 1
ATOM 710 O O . SER A 1 93 ? -3.284 -4.450 -3.009 1.00 90.56 93 SER A O 1
ATOM 712 N N . GLY A 1 94 ? -3.707 -6.450 -2.099 1.00 87.81 94 GLY A N 1
ATOM 713 C CA . GLY A 1 94 ? -2.530 -7.135 -2.612 1.00 87.81 94 GLY A CA 1
ATOM 714 C C . GLY A 1 94 ? -2.928 -8.428 -3.310 1.00 87.81 94 GLY A C 1
ATOM 715 O O . GLY A 1 94 ? -3.844 -9.119 -2.872 1.00 87.81 94 GLY A O 1
ATOM 716 N N . VAL A 1 95 ? -2.189 -8.792 -4.359 1.00 85.50 95 VAL A N 1
ATOM 717 C CA . VAL A 1 95 ? -2.409 -10.041 -5.114 1.00 85.50 95 VAL A CA 1
ATOM 718 C C . VAL A 1 95 ? -2.218 -11.306 -4.268 1.00 85.50 95 VAL A C 1
ATOM 720 O O . VAL A 1 95 ? -2.671 -12.371 -4.658 1.00 85.50 95 VAL A O 1
ATOM 723 N N . GLY A 1 96 ? -1.597 -11.195 -3.089 1.00 82.62 96 GLY A N 1
ATOM 724 C CA . GLY A 1 96 ? -1.543 -12.271 -2.094 1.00 82.62 96 GLY A CA 1
ATOM 725 C C . GLY A 1 96 ? -2.856 -12.503 -1.331 1.00 82.62 96 GLY A C 1
ATOM 726 O O . GLY A 1 96 ? -2.877 -13.335 -0.431 1.00 82.62 96 GLY A O 1
ATOM 727 N N . GLY A 1 97 ? -3.933 -11.762 -1.630 1.00 83.81 97 GLY A N 1
ATOM 728 C CA . GLY A 1 97 ? -5.249 -11.899 -0.985 1.00 83.81 97 GLY A CA 1
ATOM 729 C C . GLY A 1 97 ? -5.476 -10.996 0.229 1.00 83.81 97 GLY A C 1
ATOM 730 O O . GLY A 1 97 ? -6.558 -11.017 0.813 1.00 83.81 97 GLY A O 1
ATOM 731 N N . GLY A 1 98 ? -4.480 -10.193 0.609 1.00 89.38 98 GLY A N 1
ATOM 732 C CA . GLY A 1 98 ? -4.582 -9.234 1.708 1.00 89.38 98 GLY A CA 1
ATOM 733 C C . GLY A 1 98 ? -5.247 -7.921 1.289 1.00 89.38 98 GLY A C 1
ATOM 734 O O . GLY A 1 98 ? -5.008 -7.424 0.187 1.00 89.38 98 GLY A O 1
ATOM 735 N N . ILE A 1 99 ? -6.039 -7.324 2.177 1.00 91.31 99 ILE A N 1
ATOM 736 C CA . ILE A 1 99 ? -6.533 -5.948 2.053 1.00 91.31 99 ILE A CA 1
ATOM 737 C C . ILE A 1 99 ? -6.241 -5.212 3.359 1.00 91.31 99 ILE A C 1
ATOM 739 O O . ILE A 1 99 ? -6.587 -5.687 4.439 1.00 91.31 99 ILE A O 1
ATOM 743 N N . LEU A 1 100 ? -5.623 -4.038 3.245 1.00 95.12 100 LEU A N 1
ATOM 744 C CA . LEU A 1 100 ? -5.491 -3.060 4.320 1.00 95.12 100 LEU A CA 1
ATOM 745 C C . LEU A 1 100 ? -6.525 -1.959 4.105 1.00 95.12 100 LEU A C 1
ATOM 747 O O . LEU A 1 100 ? -6.524 -1.331 3.050 1.00 95.12 100 LEU A O 1
ATOM 751 N N . ALA A 1 101 ? -7.357 -1.684 5.101 1.00 94.44 101 ALA A N 1
ATOM 752 C CA . ALA A 1 101 ? -8.308 -0.582 5.091 1.00 94.44 101 ALA A CA 1
ATOM 753 C C . ALA A 1 101 ? -8.105 0.325 6.311 1.00 94.44 101 ALA A C 1
ATOM 755 O O . ALA A 1 101 ? -7.798 -0.144 7.406 1.00 94.44 101 ALA A O 1
ATOM 756 N N . ILE A 1 102 ? -8.247 1.635 6.132 1.00 95.56 102 ILE A N 1
ATOM 757 C CA . ILE A 1 102 ? -7.979 2.632 7.173 1.00 95.56 102 ILE A CA 1
ATOM 758 C C . ILE A 1 102 ? -9.276 3.341 7.526 1.00 95.56 102 ILE A C 1
ATOM 760 O O . ILE A 1 102 ? -9.873 3.971 6.665 1.00 95.56 102 ILE A O 1
ATOM 764 N N . VAL A 1 103 ? -9.668 3.316 8.799 1.00 93.69 103 VAL A N 1
ATOM 765 C CA . VAL A 1 103 ? -10.754 4.146 9.336 1.00 93.69 103 VAL A CA 1
ATOM 766 C C . VAL A 1 103 ? -10.111 5.349 10.033 1.00 93.69 103 VAL A C 1
ATOM 768 O O . VAL A 1 103 ? -9.603 5.207 11.154 1.00 93.69 103 VAL A O 1
ATOM 771 N N . PRO A 1 104 ? -10.063 6.537 9.394 1.00 90.69 104 PRO A N 1
ATOM 772 C CA . PRO A 1 104 ? -9.336 7.680 9.935 1.00 90.69 104 PRO A CA 1
ATOM 773 C C . PRO A 1 104 ? -9.815 8.051 11.342 1.00 90.69 104 PRO A C 1
ATOM 775 O O . PRO A 1 104 ? -11.010 8.173 11.592 1.00 90.69 104 PRO A O 1
ATOM 778 N N . GLY A 1 105 ? -8.874 8.233 12.269 1.00 91.06 105 GLY A N 1
ATOM 779 C CA . GLY A 1 105 ? -9.162 8.552 13.668 1.00 91.06 105 GLY A CA 1
ATOM 780 C C . GLY A 1 105 ? -9.624 7.375 14.531 1.00 91.06 105 GLY A C 1
ATOM 781 O O . GLY A 1 105 ? -9.838 7.587 15.721 1.00 91.06 105 GLY A O 1
ATOM 782 N N . ARG A 1 106 ? -9.765 6.156 13.983 1.00 91.25 106 ARG A N 1
ATOM 783 C CA . ARG A 1 106 ? -10.235 4.986 14.747 1.00 91.25 106 ARG A CA 1
ATOM 784 C C . ARG A 1 106 ? -9.261 3.815 14.702 1.00 91.25 106 ARG A C 1
ATOM 786 O O . ARG A 1 106 ? -8.662 3.485 15.722 1.00 91.25 106 ARG A O 1
ATOM 793 N N . CYS A 1 107 ? -9.084 3.186 13.542 1.00 92.69 107 CYS A N 1
ATOM 794 C CA . CYS A 1 107 ? -8.313 1.948 13.434 1.00 92.69 107 CYS A CA 1
ATOM 795 C C . CYS A 1 107 ? -7.795 1.679 12.014 1.00 92.69 107 CYS A C 1
ATOM 797 O O . CYS A 1 107 ? -8.173 2.340 11.046 1.00 92.69 107 CYS A O 1
ATOM 799 N N . ALA A 1 108 ? -6.916 0.685 11.912 1.00 95.56 108 ALA A N 1
ATOM 800 C CA . ALA A 1 108 ? -6.561 0.028 10.664 1.00 95.56 108 ALA A CA 1
ATOM 801 C C . ALA A 1 108 ? -7.095 -1.408 10.709 1.00 95.56 108 ALA A C 1
ATOM 803 O O . ALA A 1 108 ? -6.961 -2.089 11.727 1.00 95.56 108 ALA A O 1
ATOM 804 N N . ILE A 1 109 ? -7.702 -1.837 9.612 1.00 93.75 109 ILE A N 1
ATOM 805 C CA . ILE A 1 109 ? -8.316 -3.147 9.426 1.00 93.75 109 ILE A CA 1
ATOM 806 C C . ILE A 1 109 ? -7.468 -3.896 8.407 1.00 93.75 109 ILE A C 1
ATOM 808 O O . ILE A 1 109 ? -7.128 -3.351 7.359 1.00 93.75 109 ILE A O 1
ATOM 812 N N . ALA A 1 110 ? -7.139 -5.145 8.704 1.00 93.81 110 ALA A N 1
ATOM 813 C CA . ALA A 1 110 ? -6.488 -6.033 7.760 1.00 93.81 110 ALA A CA 1
ATOM 814 C C . ALA A 1 110 ? -7.310 -7.307 7.630 1.00 93.81 110 ALA A C 1
ATOM 816 O O . ALA A 1 110 ? -7.668 -7.930 8.629 1.00 93.81 110 ALA A O 1
ATOM 817 N N . VAL A 1 111 ? -7.583 -7.688 6.392 1.00 90.19 111 VAL A N 1
ATOM 818 C CA . VAL A 1 111 ? -8.283 -8.922 6.047 1.00 90.19 111 VAL A CA 1
ATOM 819 C C . VAL A 1 111 ? -7.434 -9.696 5.055 1.00 90.19 111 VAL A C 1
ATOM 821 O O . VAL A 1 111 ? -6.696 -9.107 4.265 1.00 90.19 111 VAL A O 1
ATOM 824 N N . TRP A 1 112 ? -7.538 -11.016 5.089 1.00 89.75 112 TRP A N 1
ATOM 825 C CA . TRP A 1 112 ? -6.866 -11.882 4.137 1.00 89.75 112 TRP A CA 1
ATOM 826 C C . TRP A 1 112 ? -7.799 -13.017 3.751 1.00 89.75 112 TRP A C 1
ATOM 828 O O . TRP A 1 112 ? -8.389 -13.667 4.613 1.00 89.75 112 TRP A O 1
ATOM 838 N N . SER A 1 113 ? -7.934 -13.244 2.450 1.00 80.88 113 SER A N 1
ATOM 839 C CA . SER A 1 113 ? -8.532 -14.465 1.928 1.00 80.88 113 SER A CA 1
ATOM 840 C C . SER A 1 113 ? -7.997 -14.739 0.520 1.00 80.88 113 SER A C 1
ATOM 842 O O . SER A 1 113 ? -7.962 -13.812 -0.299 1.00 80.88 113 SER A O 1
ATOM 844 N N . PRO A 1 114 ? -7.593 -15.988 0.224 1.00 75.56 114 PRO A N 1
ATOM 845 C CA . PRO A 1 114 ? -6.917 -16.343 -1.023 1.00 75.56 114 PRO A CA 1
ATOM 846 C C . PRO A 1 114 ? -7.839 -16.325 -2.254 1.00 75.56 114 PRO A C 1
ATOM 848 O O . PRO A 1 114 ? -7.349 -16.308 -3.379 1.00 75.56 114 PRO A O 1
ATOM 851 N N . GLY A 1 115 ? -9.165 -16.321 -2.072 1.00 75.06 115 GLY A N 1
ATOM 852 C CA . GLY A 1 115 ? -10.127 -16.280 -3.175 1.00 75.06 115 GLY A CA 1
ATOM 853 C C . GLY A 1 115 ? -10.231 -14.888 -3.804 1.00 75.06 115 GLY A C 1
ATOM 854 O O . GLY A 1 115 ? -10.892 -14.006 -3.248 1.00 75.06 115 GLY A O 1
ATOM 855 N N . LEU A 1 116 ? -9.597 -14.697 -4.965 1.00 74.56 116 LEU A N 1
ATOM 856 C CA . LEU A 1 116 ? -9.619 -13.436 -5.715 1.00 74.56 116 LEU A CA 1
ATOM 857 C C . LEU A 1 116 ? -10.739 -13.399 -6.767 1.00 74.56 116 LEU A C 1
ATOM 859 O O . LEU A 1 116 ? -11.032 -14.405 -7.413 1.00 74.56 116 LEU A O 1
ATOM 863 N N . ASP A 1 117 ? -11.333 -12.222 -6.978 1.00 74.12 117 ASP A N 1
ATOM 864 C CA . ASP A 1 117 ? -12.202 -11.954 -8.127 1.00 74.12 117 ASP A CA 1
ATOM 865 C C . ASP A 1 117 ? -11.394 -11.729 -9.420 1.00 74.12 117 ASP A C 1
ATOM 867 O O . ASP A 1 117 ? -10.162 -11.680 -9.425 1.00 74.12 117 ASP A O 1
ATOM 871 N N . LYS A 1 118 ? -12.094 -11.540 -10.546 1.00 76.19 118 LYS A N 1
ATOM 872 C CA . LYS A 1 118 ? -11.468 -11.277 -11.858 1.00 76.19 118 LYS A CA 1
ATOM 873 C C . LYS A 1 118 ? -10.607 -10.002 -11.897 1.00 76.19 118 LYS A C 1
ATOM 875 O O . LYS A 1 118 ? -9.850 -9.826 -12.845 1.00 76.19 118 LYS A O 1
ATOM 880 N N . ARG A 1 119 ? -10.729 -9.118 -10.902 1.00 70.75 119 ARG A N 1
ATOM 881 C CA . ARG A 1 119 ? -9.980 -7.858 -10.770 1.00 70.75 119 ARG A CA 1
ATOM 882 C C . ARG A 1 119 ? -8.819 -7.983 -9.775 1.00 70.75 119 ARG A C 1
ATOM 884 O O . ARG A 1 119 ? -8.122 -7.003 -9.527 1.00 70.75 119 ARG A O 1
ATOM 891 N N . GLY A 1 120 ? -8.594 -9.178 -9.217 1.00 62.00 120 GLY A N 1
ATOM 892 C CA . GLY A 1 120 ? -7.495 -9.473 -8.300 1.00 62.00 120 GLY A CA 1
ATOM 893 C C . GLY A 1 120 ? -7.747 -9.049 -6.852 1.00 62.00 120 GLY A C 1
ATOM 894 O O . GLY A 1 120 ? -6.791 -8.943 -6.085 1.00 62.00 120 GLY A O 1
ATOM 895 N N . ASN A 1 121 ? -9.002 -8.798 -6.463 1.00 69.38 121 ASN A N 1
ATOM 896 C CA . ASN A 1 121 ? -9.364 -8.418 -5.097 1.00 69.38 121 ASN A CA 1
ATOM 897 C C . ASN A 1 121 ? -9.967 -9.598 -4.327 1.00 69.38 121 ASN A C 1
ATOM 899 O O . ASN A 1 121 ? -10.721 -10.393 -4.884 1.00 69.38 121 ASN A O 1
ATOM 903 N N . SER A 1 122 ? -9.677 -9.687 -3.027 1.00 73.31 122 SER A N 1
ATOM 904 C CA . SER A 1 122 ? -10.251 -10.718 -2.157 1.00 73.31 122 SER A CA 1
ATOM 905 C C . SER A 1 122 ? -11.754 -10.493 -1.959 1.00 73.31 122 SER A C 1
ATOM 907 O O . SER A 1 122 ? -12.148 -9.504 -1.339 1.00 73.31 122 SER A O 1
ATOM 909 N N . VAL A 1 123 ? -12.600 -11.404 -2.458 1.00 72.06 123 VAL A N 1
ATOM 910 C CA . VAL A 1 123 ? -14.073 -11.261 -2.406 1.00 72.06 123 VAL A CA 1
ATOM 911 C C . VAL A 1 123 ? -14.565 -11.197 -0.960 1.00 72.06 123 VAL A C 1
ATOM 913 O O . VAL A 1 123 ? -15.287 -10.276 -0.579 1.00 72.06 123 VAL A O 1
ATOM 916 N N . ALA A 1 124 ? -14.119 -12.151 -0.138 1.00 70.75 124 ALA A N 1
ATOM 917 C CA . ALA A 1 124 ? -14.454 -12.200 1.282 1.00 70.75 124 ALA A CA 1
ATOM 918 C C . ALA A 1 124 ? -13.830 -11.028 2.055 1.00 70.75 124 ALA A C 1
ATOM 920 O O . ALA A 1 124 ? -14.447 -10.504 2.978 1.00 70.75 124 ALA A O 1
ATOM 921 N N . GLY A 1 125 ? -12.633 -10.582 1.654 1.00 71.62 125 GLY A N 1
ATOM 922 C CA . GLY A 1 125 ? -11.978 -9.433 2.268 1.00 71.62 125 GLY A CA 1
ATOM 923 C C . GLY A 1 125 ? -12.762 -8.134 2.069 1.00 71.62 125 GLY A C 1
ATOM 924 O O . GLY A 1 125 ? -12.984 -7.402 3.029 1.00 71.62 125 GLY A O 1
ATOM 925 N N . VAL A 1 126 ? -13.245 -7.869 0.851 1.00 73.75 126 VAL A N 1
ATOM 926 C CA . VAL A 1 126 ? -14.066 -6.677 0.579 1.00 73.75 126 VAL A CA 1
ATOM 927 C C . VAL A 1 126 ? -15.356 -6.702 1.401 1.00 73.75 126 VAL A C 1
ATOM 929 O O . VAL A 1 126 ? -15.687 -5.693 2.018 1.00 73.75 126 VAL A O 1
ATOM 932 N N . ALA A 1 127 ? -16.042 -7.847 1.477 1.00 73.81 127 ALA A N 1
ATOM 933 C CA . ALA A 1 127 ? -17.257 -7.989 2.284 1.00 73.81 127 ALA A CA 1
ATOM 934 C C . AL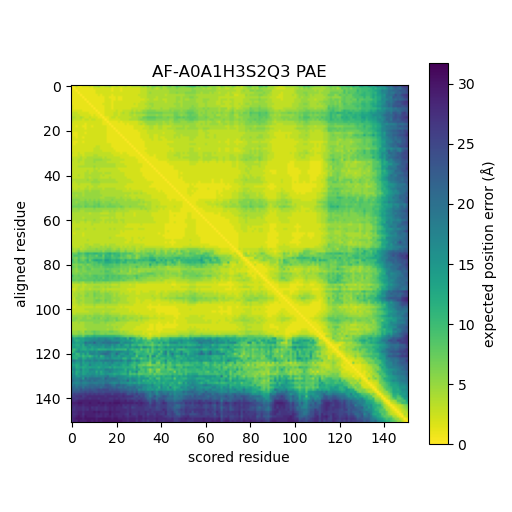A A 1 127 ? -16.999 -7.770 3.787 1.00 73.81 127 ALA A C 1
ATOM 936 O O . ALA A 1 127 ? -17.780 -7.104 4.461 1.00 73.81 127 ALA A O 1
ATOM 937 N N . ALA A 1 128 ? -15.881 -8.283 4.308 1.00 71.38 128 ALA A N 1
ATOM 938 C CA . ALA A 1 128 ? -15.493 -8.074 5.700 1.00 71.38 128 ALA A CA 1
ATOM 939 C C . ALA A 1 128 ? -15.170 -6.599 6.005 1.00 71.38 128 ALA A C 1
ATOM 941 O O . ALA A 1 128 ? -15.505 -6.113 7.087 1.00 71.38 128 ALA A O 1
ATOM 942 N N . CYS A 1 129 ? -14.551 -5.871 5.066 1.00 73.06 129 CYS A N 1
ATOM 943 C CA . CYS A 1 129 ? -14.330 -4.430 5.209 1.00 73.06 129 CYS A CA 1
ATOM 944 C C . CYS A 1 129 ? -15.645 -3.639 5.225 1.00 73.06 129 CYS A C 1
ATOM 946 O O . CYS A 1 129 ? -15.759 -2.725 6.037 1.00 73.06 129 CYS A O 1
ATOM 948 N N . ASP A 1 130 ? -16.610 -4.007 4.376 1.00 75.81 130 ASP A N 1
ATOM 949 C CA . ASP A 1 130 ? -17.959 -3.415 4.317 1.00 75.81 130 ASP A CA 1
ATOM 950 C C . ASP A 1 130 ? -18.642 -3.519 5.694 1.00 75.81 130 ASP A C 1
ATOM 952 O O . ASP A 1 130 ? -18.917 -2.515 6.349 1.00 75.81 130 ASP A O 1
ATOM 956 N N . ALA A 1 131 ? -18.746 -4.744 6.222 1.00 70.12 131 ALA A N 1
ATOM 957 C CA . ALA A 1 131 ? -19.360 -5.008 7.524 1.00 70.12 131 ALA A CA 1
ATOM 958 C C . ALA A 1 131 ? -18.630 -4.318 8.694 1.00 70.12 131 ALA A C 1
ATOM 960 O O . ALA A 1 131 ? -19.259 -3.785 9.607 1.00 70.12 131 ALA A O 1
ATOM 961 N N . SER A 1 132 ? -17.292 -4.302 8.669 1.00 66.06 132 SER A N 1
ATOM 962 C CA . SER A 1 132 ? -16.499 -3.646 9.720 1.00 66.06 132 SER A CA 1
ATOM 963 C C . SER A 1 132 ? -16.664 -2.126 9.709 1.00 66.06 132 SER A C 1
ATOM 965 O O . SER A 1 132 ? -16.528 -1.479 10.749 1.00 66.06 132 SER A O 1
ATOM 967 N N . PHE A 1 133 ? -16.910 -1.531 8.538 1.00 67.94 133 PHE A N 1
ATOM 968 C CA . PHE A 1 133 ? -17.166 -0.102 8.440 1.00 67.94 133 PHE A CA 1
ATOM 969 C C . PHE A 1 133 ? -18.550 0.264 8.969 1.00 67.94 133 PHE A C 1
ATOM 971 O O . PHE A 1 133 ? -18.662 1.263 9.680 1.00 67.94 133 PHE A O 1
ATOM 978 N N . ASP A 1 134 ? -19.572 -0.545 8.698 1.00 67.94 134 ASP A N 1
ATOM 979 C CA . ASP A 1 134 ? -20.913 -0.328 9.246 1.00 67.94 134 ASP A CA 1
ATOM 980 C C . ASP A 1 134 ? -20.913 -0.381 10.779 1.00 67.94 134 ASP A C 1
ATOM 982 O O . ASP A 1 134 ? -21.376 0.563 11.424 1.00 67.94 134 ASP A O 1
ATOM 986 N N . ASP A 1 135 ? -20.251 -1.373 11.381 1.00 60.28 135 ASP A N 1
ATOM 987 C CA . ASP A 1 135 ? -20.053 -1.432 12.839 1.00 60.28 135 ASP A CA 1
ATOM 988 C C . ASP A 1 135 ? -19.266 -0.208 13.363 1.00 60.28 135 ASP A C 1
ATOM 990 O O . ASP A 1 135 ? -19.576 0.419 14.392 1.00 60.28 135 ASP A O 1
ATOM 994 N N . ALA A 1 136 ? -18.270 0.237 12.589 1.00 60.25 136 ALA A N 1
ATOM 995 C CA . ALA A 1 136 ? -17.541 1.453 12.897 1.00 60.25 136 ALA A CA 1
ATOM 996 C C . ALA A 1 136 ? -18.412 2.727 12.782 1.00 60.25 136 ALA A C 1
ATOM 998 O O . ALA A 1 136 ? -18.167 3.687 13.514 1.00 60.25 136 ALA A O 1
ATOM 999 N N . ARG A 1 137 ? -19.427 2.769 11.915 1.00 59.12 137 ARG A N 1
ATOM 1000 C CA . ARG A 1 137 ? -20.377 3.891 11.812 1.00 59.12 137 ARG A CA 1
ATOM 1001 C C . ARG A 1 137 ? -21.418 3.865 12.924 1.00 59.12 137 ARG A C 1
ATOM 1003 O O . ARG A 1 137 ? -21.704 4.920 13.497 1.00 59.12 137 ARG A O 1
ATOM 1010 N N . GLU A 1 138 ? -21.968 2.704 13.259 1.00 55.06 138 GLU A N 1
ATOM 1011 C CA . GLU A 1 138 ? -22.965 2.560 14.329 1.00 55.06 138 GLU A CA 1
ATOM 1012 C C . GLU A 1 138 ? -22.389 2.974 15.688 1.00 55.06 138 GLU A C 1
ATOM 1014 O O . GLU A 1 138 ? -22.993 3.744 16.441 1.00 55.06 138 GLU A O 1
ATOM 1019 N N . SER A 1 139 ? -21.142 2.590 15.963 1.00 53.06 139 SER A N 1
ATOM 1020 C CA . SER A 1 139 ? -20.429 3.028 17.168 1.00 53.06 139 SER A CA 1
ATOM 1021 C C . SER A 1 139 ? -20.123 4.540 17.212 1.00 53.06 139 SER A C 1
ATOM 1023 O O . SER A 1 139 ? -19.896 5.076 18.297 1.00 53.06 139 SER A O 1
ATOM 1025 N N . VAL A 1 140 ? -20.144 5.250 16.073 1.00 46.59 140 VAL A N 1
ATOM 1026 C CA . VAL A 1 140 ? -19.937 6.716 15.965 1.00 46.59 140 VAL A CA 1
ATOM 1027 C C . VAL A 1 140 ? -21.246 7.508 15.964 1.00 46.59 140 VAL A C 1
ATOM 1029 O O . VAL A 1 140 ? -21.239 8.683 16.322 1.00 46.59 140 VAL A O 1
ATOM 1032 N N . THR A 1 141 ? -22.370 6.898 15.588 1.00 42.97 141 THR A N 1
ATOM 1033 C CA . THR A 1 141 ? -23.693 7.551 15.552 1.00 42.97 141 THR A CA 1
ATOM 1034 C C . THR A 1 141 ? -24.478 7.396 16.857 1.00 42.97 141 THR A C 1
ATOM 1036 O O . THR A 1 141 ? -25.297 8.262 17.171 1.00 42.97 141 THR A O 1
ATOM 1039 N N . ARG A 1 142 ? -24.161 6.392 17.693 1.00 40.16 142 ARG A N 1
ATOM 1040 C CA . ARG A 1 142 ? -24.702 6.260 19.064 1.00 40.16 142 ARG A CA 1
ATOM 1041 C C . ARG A 1 142 ? -24.564 7.508 19.958 1.00 40.16 142 ARG A C 1
ATOM 1043 O O . ARG A 1 142 ? -25.521 7.776 20.677 1.00 40.16 142 ARG A O 1
ATOM 1050 N N . PRO A 1 143 ? -23.479 8.309 19.934 1.00 44.25 143 PRO A N 1
ATOM 1051 C CA . PRO A 1 143 ? -23.401 9.541 20.717 1.00 44.25 143 PRO A CA 1
ATOM 1052 C C . PRO A 1 143 ? -24.429 10.588 20.270 1.00 44.25 143 PRO A C 1
ATOM 1054 O O . PRO A 1 143 ? -25.011 11.255 21.115 1.00 44.25 143 PRO A O 1
ATOM 1057 N N . ILE A 1 144 ? -24.694 10.716 18.963 1.00 41.44 144 ILE A N 1
ATOM 1058 C CA . ILE A 1 144 ? -25.621 11.728 18.425 1.00 41.44 144 ILE A CA 1
ATOM 1059 C C . ILE A 1 144 ? -27.080 11.308 18.645 1.00 41.44 144 ILE A C 1
ATOM 1061 O O . ILE A 1 144 ? -27.895 12.134 19.045 1.00 41.44 144 ILE A O 1
ATOM 1065 N N . ALA A 1 145 ? -27.408 10.025 18.456 1.00 42.81 145 ALA A N 1
ATOM 1066 C CA . ALA A 1 145 ? -28.750 9.510 18.737 1.00 42.81 145 ALA A CA 1
ATOM 1067 C C . ALA A 1 145 ? -29.083 9.543 20.243 1.00 42.81 145 ALA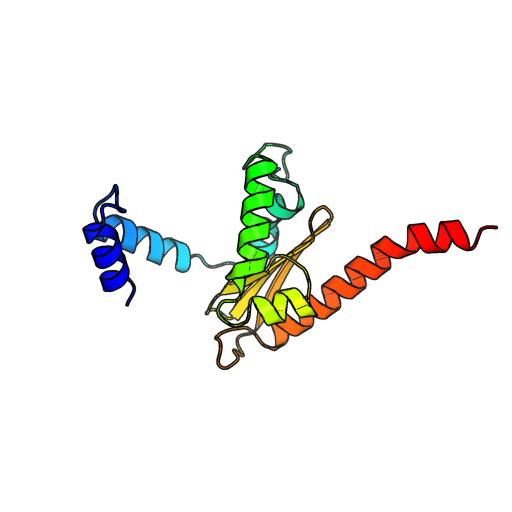 A C 1
ATOM 1069 O O . ALA A 1 145 ? -30.186 9.941 20.610 1.00 42.81 145 ALA A O 1
ATOM 1070 N N . ALA A 1 146 ? -28.120 9.225 21.118 1.00 45.53 146 ALA A N 1
ATOM 1071 C CA . ALA A 1 146 ? -28.295 9.320 22.571 1.00 45.53 146 ALA A CA 1
ATOM 1072 C C . ALA A 1 146 ? -28.456 10.770 23.075 1.00 45.53 146 ALA A C 1
ATOM 1074 O O . ALA A 1 146 ? -29.107 10.992 24.091 1.00 45.53 146 ALA A O 1
ATOM 1075 N N . LEU A 1 147 ? -27.904 11.757 22.356 1.00 43.09 147 LEU A N 1
ATOM 1076 C CA . LEU A 1 147 ? -28.081 13.193 22.625 1.00 43.09 147 LEU A CA 1
ATOM 1077 C C . LEU A 1 147 ? -29.453 13.735 22.178 1.00 43.09 147 LEU A C 1
ATOM 1079 O O . LEU A 1 147 ? -29.877 14.787 22.653 1.00 43.09 147 LEU A O 1
ATOM 1083 N N . LEU A 1 148 ? -30.141 13.041 21.267 1.00 45.97 148 LEU A N 1
ATOM 1084 C CA . LEU A 1 148 ? -31.464 13.423 20.759 1.00 45.97 148 LEU A CA 1
ATOM 1085 C C . LEU A 1 148 ? -32.611 12.685 21.463 1.00 45.97 148 LEU A C 1
ATOM 1087 O O . LEU A 1 148 ? -33.721 13.203 21.488 1.00 45.97 148 LEU A O 1
ATOM 1091 N N . SER A 1 149 ? -32.352 11.522 22.069 1.00 47.28 149 SER A N 1
ATOM 1092 C CA . SER A 1 149 ? -33.335 10.761 22.855 1.00 47.28 149 SER A CA 1
ATOM 1093 C C . SER A 1 149 ? -33.377 11.136 24.344 1.00 47.28 149 SER A C 1
ATOM 1095 O O . SER A 1 149 ? -34.101 10.505 25.107 1.00 47.28 149 SER A O 1
ATOM 1097 N N . SER A 1 150 ? -32.566 12.106 24.780 1.00 44.50 150 SER A N 1
ATOM 1098 C CA . SER A 1 150 ? -32.542 12.631 26.154 1.00 44.50 150 SER A CA 1
ATOM 1099 C C . SER A 1 150 ? -33.257 13.986 26.284 1.00 44.50 150 SER A C 1
ATOM 1101 O O . SER A 1 150 ? -32.886 14.795 27.137 1.00 44.50 150 SER A O 1
ATOM 1103 N N . ARG A 1 151 ? -34.225 14.266 25.405 1.00 40.84 151 ARG A N 1
ATOM 1104 C CA . ARG A 1 151 ? -35.160 15.391 25.521 1.00 40.84 151 ARG A CA 1
ATOM 1105 C C . ARG A 1 151 ? -36.579 14.875 25.652 1.00 40.84 151 ARG A C 1
ATOM 1107 O O . ARG A 1 151 ? -36.909 13.932 24.903 1.00 40.84 151 ARG A O 1
#

Radius of gyration: 18.17 Å; Cα contacts (8 Å, |Δi|>4): 204; chains: 1; bounding box: 55×33×47 Å

Secondary structure (DSSP, 8-state):
-HHHHHHHHHHTT--SS-HHHHHHHHHHHHT----HHHHHHHHHHHHTTTB-TTS-BSS-HHHHHHHHHHHHHHTTGGGHHHHHHHT-S-EEE-TTSEEEEEETTTEEEEEE-S-B-TTS-BHHHHHHHHHHHHHHHHHHHHHHHHHHS--

Nearest PDB structures (foldseek):
  4bqm-assembly1_A-2  TM=9.425E-01  e=1.156E-09  Homo sapiens
  3ss4-assembly1_B  TM=9.516E-01  e=2.463E-09  Mus musculus
  3ss4-assembly1_A  TM=9.532E-01  e=3.169E-09  Mus musculus
  3ss5-assembly1_A  TM=9.475E-01  e=4.928E-09  Mus musculus
  8szl-assembly1_D  TM=9.488E-01  e=3.068E-08  Homo sapiens

Solvent-accessible surface area (backbone atoms only — not comparable to full-atom values): 8183 Å² total; per-residue (Å²): 111,68,71,60,52,47,52,55,42,41,79,73,66,73,52,94,63,59,63,68,62,56,50,53,52,52,53,54,65,73,64,64,84,69,53,49,68,50,49,16,60,72,45,29,25,51,11,52,44,11,28,44,97,87,68,49,74,78,41,54,50,69,52,24,52,51,51,42,52,49,24,26,65,53,24,43,55,93,43,9,65,61,43,35,70,72,48,63,45,24,29,38,54,37,86,83,13,37,33,43,35,36,43,74,79,75,40,37,45,43,34,69,33,80,60,57,46,100,74,50,43,21,55,66,28,55,53,51,50,36,55,54,42,52,55,55,47,53,70,63,44,50,64,59,53,56,66,63,71,74,112

Foldseek 3Di:
DQLVVLVVCVVVVNDPDDSVVVVVVVVVVLPDDDDQVRLFQVCFCLLVLQAHPVRDGNDHSVVSVVLFVCQQQPALHPCSVVLCVQLVFRWHFDLQQKMWTHDRNPGIGIDGDNDADPSSYNPVRSVVSNVVSVVVVVVVCVVVVVVVVVD

Organism: NCBI:txid418495